Protein AF-A0A973B0M4-F1 (afdb_monomer)

Structure (mmCIF, N/CA/C/O backbone):
data_AF-A0A973B0M4-F1
#
_entry.id   AF-A0A973B0M4-F1
#
loop_
_atom_site.group_PDB
_atom_site.id
_atom_site.type_symbol
_atom_site.label_atom_id
_atom_site.label_alt_id
_atom_site.label_comp_id
_atom_site.label_asym_id
_atom_site.label_entity_id
_atom_site.label_seq_id
_atom_site.pdbx_PDB_ins_code
_atom_site.Cartn_x
_atom_site.Cartn_y
_atom_site.Cartn_z
_atom_site.occupancy
_atom_site.B_iso_or_equiv
_atom_site.auth_seq_id
_atom_site.auth_comp_id
_atom_site.auth_asym_id
_atom_site.auth_atom_id
_atom_site.pdbx_PDB_model_num
ATOM 1 N N . MET A 1 1 ? -8.326 -8.246 -5.625 1.00 94.56 1 MET A N 1
ATOM 2 C CA . MET A 1 1 ? -7.057 -7.551 -5.918 1.00 94.56 1 MET A CA 1
ATOM 3 C C . MET A 1 1 ? -6.128 -7.707 -4.723 1.00 94.56 1 MET A C 1
ATOM 5 O O . MET A 1 1 ? -6.621 -7.967 -3.628 1.00 94.56 1 MET A O 1
ATOM 9 N N . TYR A 1 2 ? -4.825 -7.570 -4.932 1.00 98.00 2 TYR A N 1
ATOM 10 C CA . TYR A 1 2 ? -3.825 -7.426 -3.881 1.00 98.00 2 TYR A CA 1
ATOM 11 C C . TYR A 1 2 ? -3.473 -5.947 -3.720 1.00 98.00 2 TYR A C 1
ATOM 13 O O . TYR A 1 2 ? -3.075 -5.315 -4.699 1.00 98.00 2 TYR A O 1
ATOM 21 N N . LEU A 1 3 ? -3.641 -5.408 -2.512 1.00 98.12 3 LEU A N 1
ATOM 22 C CA . LEU A 1 3 ? -3.240 -4.045 -2.179 1.00 98.12 3 LEU A CA 1
ATOM 23 C C . LEU A 1 3 ? -1.859 -4.071 -1.538 1.00 98.12 3 LEU A C 1
ATOM 25 O O . LEU A 1 3 ? -1.672 -4.711 -0.503 1.00 98.12 3 LEU A O 1
ATOM 29 N N . LEU A 1 4 ? -0.903 -3.414 -2.184 1.00 97.81 4 LEU A N 1
ATOM 30 C CA . LEU A 1 4 ? 0.477 -3.359 -1.724 1.00 97.81 4 LEU A CA 1
ATOM 31 C C . LEU A 1 4 ? 0.658 -2.234 -0.714 1.00 97.81 4 LEU A C 1
ATOM 33 O O . LEU A 1 4 ? 0.244 -1.103 -0.964 1.00 97.81 4 LEU A O 1
ATOM 37 N N . ASP A 1 5 ? 1.312 -2.559 0.386 1.00 96.62 5 ASP A N 1
ATOM 38 C CA . ASP A 1 5 ? 1.767 -1.619 1.397 1.00 96.62 5 ASP A CA 1
ATOM 39 C C . ASP A 1 5 ? 3.064 -0.898 0.957 1.00 96.62 5 ASP A C 1
ATOM 41 O O . ASP A 1 5 ? 3.812 -1.379 0.088 1.00 96.62 5 ASP A O 1
ATOM 45 N N . SER A 1 6 ? 3.328 0.268 1.547 1.00 95.06 6 SER A N 1
ATOM 46 C CA . SER A 1 6 ? 4.558 1.042 1.383 1.00 95.06 6 SER A CA 1
ATOM 47 C C . SER A 1 6 ? 5.781 0.204 1.733 1.00 95.06 6 SER A C 1
ATOM 49 O O . SER A 1 6 ? 6.755 0.173 0.975 1.00 95.06 6 SER A O 1
ATOM 51 N N . ASP A 1 7 ? 5.731 -0.519 2.851 1.00 93.62 7 ASP A N 1
ATOM 52 C CA . ASP A 1 7 ? 6.854 -1.298 3.368 1.00 93.62 7 ASP A CA 1
ATOM 53 C C . ASP A 1 7 ? 7.294 -2.408 2.393 1.00 93.62 7 ASP A C 1
ATOM 55 O O . ASP A 1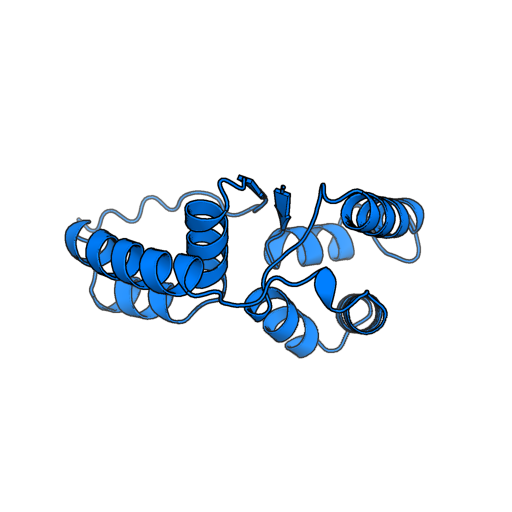 7 ? 8.493 -2.621 2.175 1.00 93.62 7 ASP A O 1
ATOM 59 N N . ALA A 1 8 ? 6.337 -3.054 1.728 1.00 95.31 8 ALA A N 1
ATOM 60 C CA . ALA A 1 8 ? 6.545 -4.111 0.758 1.00 95.31 8 ALA A CA 1
ATOM 61 C C . ALA A 1 8 ? 7.250 -3.569 -0.490 1.00 95.31 8 ALA A C 1
ATOM 63 O O . ALA A 1 8 ? 8.224 -4.164 -0.963 1.00 95.31 8 ALA A O 1
ATOM 64 N N . LEU A 1 9 ? 6.809 -2.411 -0.992 1.00 96.19 9 LEU A N 1
ATOM 65 C CA . LEU A 1 9 ? 7.415 -1.734 -2.142 1.00 96.19 9 LEU A CA 1
ATOM 66 C C . LEU A 1 9 ? 8.815 -1.195 -1.811 1.00 96.19 9 LEU A C 1
ATOM 68 O O . LEU A 1 9 ? 9.770 -1.429 -2.560 1.00 96.19 9 LEU A O 1
ATOM 72 N N . ILE A 1 10 ? 8.968 -0.533 -0.664 1.00 95.38 10 ILE A N 1
ATOM 73 C CA . ILE A 1 10 ? 10.244 0.021 -0.193 1.00 95.38 10 ILE A CA 1
ATOM 74 C C . ILE A 1 10 ? 11.264 -1.100 0.035 1.00 95.38 10 ILE A C 1
ATOM 76 O O . ILE A 1 10 ? 12.415 -1.002 -0.404 1.00 95.38 10 ILE A O 1
ATOM 80 N N . THR A 1 11 ? 10.858 -2.192 0.683 1.00 94.94 11 THR A N 1
ATOM 81 C CA . THR A 1 11 ? 11.740 -3.335 0.949 1.00 94.94 11 THR A CA 1
ATOM 82 C C . THR A 1 11 ? 12.117 -4.056 -0.337 1.00 94.94 11 THR A C 1
ATOM 84 O O . THR A 1 11 ? 13.289 -4.411 -0.504 1.00 94.94 11 THR A O 1
ATOM 87 N N . ALA A 1 12 ? 11.170 -4.239 -1.266 1.00 95.06 12 ALA A N 1
ATOM 88 C CA . ALA A 1 12 ? 11.450 -4.811 -2.579 1.00 95.06 12 ALA A CA 1
ATOM 89 C C . ALA A 1 12 ? 12.541 -4.010 -3.301 1.00 95.06 12 ALA A C 1
ATOM 91 O O . ALA A 1 12 ? 13.556 -4.591 -3.698 1.00 95.06 12 ALA A O 1
ATOM 92 N N . LYS A 1 13 ? 12.383 -2.683 -3.366 1.00 95.75 13 LYS A N 1
ATOM 93 C CA . LYS A 1 13 ? 13.363 -1.756 -3.945 1.00 95.75 13 LYS A CA 1
ATOM 94 C C . LYS A 1 13 ? 14.726 -1.857 -3.266 1.00 95.75 13 LYS A C 1
ATOM 96 O O . LYS A 1 13 ? 15.731 -2.048 -3.940 1.00 95.75 13 LYS A O 1
ATOM 101 N N . ASN A 1 14 ? 14.779 -1.762 -1.939 1.00 94.00 14 ASN A N 1
ATOM 102 C CA . ASN A 1 14 ? 16.047 -1.707 -1.204 1.00 94.00 14 ASN A CA 1
ATOM 103 C C . ASN A 1 14 ? 16.786 -3.057 -1.141 1.00 94.00 14 ASN A C 1
ATOM 105 O O . ASN A 1 14 ? 18.005 -3.080 -0.951 1.00 94.00 14 ASN A O 1
ATOM 109 N N . SER A 1 15 ? 16.080 -4.178 -1.315 1.00 91.44 15 SER A N 1
ATOM 110 C CA . SER A 1 15 ? 16.632 -5.518 -1.083 1.00 91.44 15 SER A CA 1
ATOM 111 C C . SER A 1 15 ? 16.825 -6.309 -2.378 1.00 91.44 15 SER A C 1
ATOM 113 O O . SER A 1 15 ? 17.879 -6.228 -3.012 1.00 91.44 15 SER A O 1
ATOM 115 N N . TYR A 1 16 ? 15.830 -7.117 -2.750 1.00 86.62 16 TYR A N 1
ATOM 116 C CA . TYR A 1 16 ? 15.961 -8.177 -3.753 1.00 86.62 16 TYR A CA 1
ATOM 117 C C . TYR A 1 16 ? 15.572 -7.725 -5.162 1.00 86.62 16 TYR A C 1
ATOM 119 O O . TYR A 1 16 ? 15.989 -8.347 -6.136 1.00 86.62 16 TYR A O 1
ATOM 127 N N . TYR A 1 17 ? 14.804 -6.641 -5.273 1.00 94.69 17 TYR A N 1
ATOM 128 C CA . TYR A 1 17 ? 14.199 -6.172 -6.515 1.00 94.69 17 TYR A CA 1
ATOM 129 C C . TYR A 1 17 ? 14.601 -4.726 -6.822 1.00 94.69 17 TYR A C 1
ATOM 131 O O . TYR A 1 17 ? 13.772 -3.909 -7.207 1.00 94.69 17 TYR A O 1
ATOM 139 N N . ARG A 1 18 ? 15.889 -4.394 -6.666 1.00 94.88 18 ARG A N 1
ATOM 140 C CA . ARG A 1 18 ? 16.436 -3.088 -7.081 1.00 94.88 18 ARG A CA 1
ATOM 141 C C . ARG A 1 18 ? 16.106 -2.794 -8.545 1.00 94.88 18 ARG A C 1
ATOM 143 O O . ARG A 1 18 ? 16.259 -3.686 -9.383 1.00 94.88 18 ARG A O 1
ATOM 150 N N . PHE A 1 19 ? 15.731 -1.554 -8.866 1.00 94.12 19 PHE A N 1
ATOM 151 C CA . PHE A 1 19 ? 15.347 -1.149 -10.227 1.00 94.12 19 PHE A CA 1
ATOM 152 C C . PHE A 1 19 ? 16.430 -1.456 -11.270 1.00 94.12 19 PHE A C 1
ATOM 154 O O . PHE A 1 19 ? 16.128 -2.013 -12.323 1.00 94.12 19 PHE A O 1
ATOM 161 N N . GLU A 1 20 ? 17.697 -1.178 -10.953 1.00 93.12 20 GLU A N 1
ATOM 162 C CA . GLU A 1 20 ? 18.832 -1.411 -11.860 1.00 93.12 20 GLU A CA 1
ATOM 163 C C . GLU A 1 20 ? 19.130 -2.898 -12.103 1.00 93.12 20 GLU A C 1
ATOM 165 O O . GLU A 1 20 ? 19.661 -3.272 -13.147 1.00 93.12 20 GLU A O 1
ATOM 170 N N . THR A 1 21 ? 18.823 -3.762 -11.129 1.00 92.19 21 THR A N 1
ATOM 171 C CA . THR A 1 21 ? 19.189 -5.188 -11.176 1.00 92.19 21 THR A CA 1
ATOM 172 C C . THR A 1 21 ? 18.030 -6.066 -11.643 1.00 92.19 21 THR A C 1
ATOM 174 O O . THR A 1 21 ? 18.251 -7.056 -12.339 1.00 92.19 21 THR A O 1
ATOM 177 N N . VAL A 1 22 ? 16.793 -5.725 -11.269 1.00 95.31 22 VAL A N 1
ATOM 178 C CA . VAL A 1 22 ? 15.597 -6.540 -11.531 1.00 95.31 22 VAL A CA 1
ATOM 179 C C . VAL A 1 22 ? 14.442 -5.684 -12.081 1.00 95.31 22 VAL A C 1
ATOM 181 O O . VAL A 1 22 ? 13.342 -5.685 -11.525 1.00 95.31 22 VAL A O 1
ATOM 184 N N . PRO A 1 23 ? 14.626 -4.974 -13.212 1.00 95.19 23 PRO A N 1
ATOM 185 C CA . PRO A 1 23 ? 13.577 -4.123 -13.785 1.00 95.19 23 PRO A CA 1
ATOM 186 C C . PRO A 1 23 ? 12.319 -4.912 -14.187 1.00 95.19 23 PRO A C 1
ATOM 188 O O . PRO A 1 23 ? 11.210 -4.383 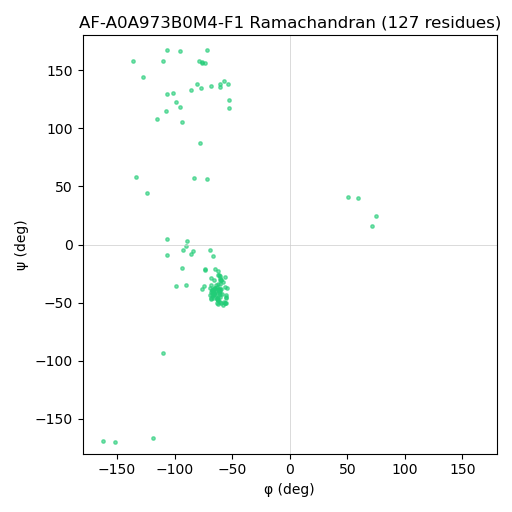-14.165 1.00 95.19 23 PRO A O 1
ATOM 191 N N . GLY A 1 24 ? 12.470 -6.205 -14.502 1.00 96.75 24 GLY A N 1
ATOM 192 C CA . GLY A 1 24 ? 11.354 -7.085 -14.853 1.00 96.75 24 GLY A CA 1
ATOM 193 C C . GLY A 1 24 ? 10.323 -7.270 -13.734 1.00 96.75 24 GLY A C 1
ATOM 194 O O . GLY A 1 24 ? 9.159 -7.505 -14.038 1.00 96.75 24 GLY A O 1
ATOM 195 N N . PHE A 1 25 ? 10.714 -7.125 -12.462 1.00 96.62 25 PHE A N 1
ATOM 196 C CA . PHE A 1 25 ? 9.778 -7.181 -11.333 1.00 96.62 25 PHE A CA 1
ATOM 197 C C . PHE A 1 25 ? 8.804 -5.995 -11.351 1.00 96.62 25 PHE A C 1
ATOM 199 O O . PHE A 1 25 ? 7.594 -6.176 -11.244 1.00 96.62 25 PHE A O 1
ATOM 206 N N . TRP A 1 26 ? 9.323 -4.787 -11.563 1.00 97.00 26 TRP A N 1
ATOM 207 C CA . TRP A 1 26 ? 8.528 -3.557 -11.598 1.00 97.00 2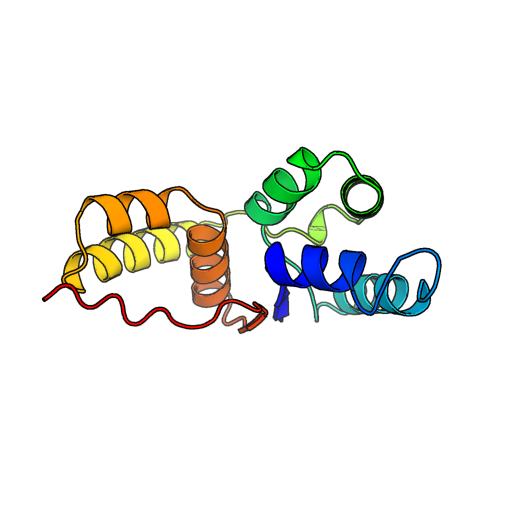6 TRP A CA 1
ATOM 208 C C . TRP A 1 26 ? 7.616 -3.487 -12.822 1.00 97.00 26 TRP A C 1
ATOM 210 O O . TRP A 1 26 ? 6.465 -3.064 -12.727 1.00 97.00 26 TRP A O 1
ATOM 220 N N . GLU A 1 27 ? 8.097 -3.973 -13.966 1.00 96.69 27 GLU A N 1
ATOM 221 C CA . GLU A 1 27 ? 7.270 -4.138 -15.163 1.00 96.69 27 GLU A CA 1
ATOM 222 C C . GLU A 1 27 ? 6.179 -5.203 -14.960 1.00 96.69 27 GLU A C 1
ATOM 224 O O . GLU A 1 27 ? 5.047 -5.038 -15.414 1.00 96.69 27 GLU A O 1
ATOM 229 N N . TRP A 1 28 ? 6.483 -6.285 -14.238 1.00 96.75 28 TRP A N 1
ATOM 230 C CA . TRP A 1 28 ? 5.485 -7.289 -13.875 1.00 96.75 28 TRP A CA 1
ATOM 231 C C . TRP A 1 28 ? 4.400 -6.717 -12.951 1.00 96.75 28 TRP A C 1
ATOM 233 O O . TRP A 1 28 ? 3.223 -6.991 -13.184 1.00 96.75 28 TRP A O 1
ATOM 243 N N . LEU A 1 29 ? 4.755 -5.871 -11.975 1.00 97.06 29 LEU A N 1
ATOM 244 C CA . LEU A 1 29 ? 3.778 -5.163 -11.137 1.00 97.06 29 LEU A CA 1
ATOM 245 C C . LEU A 1 29 ? 2.858 -4.258 -11.964 1.00 97.06 29 LEU A C 1
ATOM 247 O O . LEU A 1 29 ? 1.641 -4.307 -11.784 1.00 97.06 29 LEU A O 1
ATOM 251 N N . ARG A 1 30 ? 3.417 -3.490 -12.908 1.00 96.31 30 ARG A N 1
ATOM 252 C CA . ARG A 1 30 ? 2.640 -2.637 -13.822 1.00 96.31 30 ARG A CA 1
ATOM 253 C C . ARG A 1 30 ? 1.613 -3.452 -14.614 1.00 96.31 30 ARG A C 1
ATOM 255 O O . ARG A 1 30 ? 0.429 -3.137 -14.588 1.00 96.31 30 ARG A O 1
ATOM 262 N N . ARG A 1 31 ? 2.034 -4.558 -15.231 1.00 97.19 31 ARG A N 1
ATOM 263 C CA . ARG A 1 31 ? 1.126 -5.461 -15.970 1.00 97.19 31 ARG A CA 1
ATOM 264 C C . ARG A 1 31 ? 0.092 -6.133 -15.070 1.00 97.19 31 ARG A C 1
ATOM 266 O O . ARG A 1 31 ? -1.043 -6.371 -15.486 1.00 97.19 31 ARG A O 1
ATOM 273 N N . GLY A 1 32 ? 0.480 -6.456 -13.837 1.00 97.31 32 GLY A N 1
ATOM 274 C CA . GLY A 1 32 ? -0.429 -6.967 -12.815 1.00 97.31 32 GLY A CA 1
ATOM 275 C C . GLY A 1 32 ? -1.544 -5.970 -12.504 1.00 97.31 32 GLY A C 1
ATOM 276 O O . GLY A 1 32 ? -2.703 -6.369 -12.388 1.00 97.31 32 GLY A O 1
ATOM 277 N N . HIS A 1 33 ? -1.215 -4.680 -12.442 1.00 97.12 33 HIS A N 1
ATOM 278 C CA . HIS A 1 33 ? -2.200 -3.618 -12.288 1.00 97.12 33 HIS A CA 1
ATOM 279 C C . HIS A 1 33 ? -3.097 -3.450 -13.520 1.00 97.12 33 HIS A C 1
ATOM 281 O O . HIS A 1 33 ? -4.316 -3.457 -13.375 1.00 97.12 33 HIS A O 1
ATOM 287 N N . GLU A 1 34 ? -2.529 -3.423 -14.729 1.00 96.06 34 GLU A N 1
ATOM 288 C CA . GLU A 1 34 ? -3.304 -3.378 -15.985 1.00 96.06 34 GLU A CA 1
ATOM 289 C C . GLU A 1 34 ? -4.308 -4.542 -16.097 1.00 96.06 34 GLU A C 1
ATOM 291 O O . GLU A 1 34 ? -5.361 -4.419 -16.720 1.00 96.06 34 GLU A O 1
ATOM 296 N N . SER A 1 35 ? -4.003 -5.673 -15.456 1.00 96.69 35 SER A N 1
ATOM 297 C CA . SER A 1 35 ? -4.870 -6.855 -15.386 1.00 96.69 35 SER A CA 1
ATOM 298 C C . SER A 1 35 ? -5.851 -6.846 -14.198 1.00 96.69 35 SER A C 1
ATOM 300 O O . SER A 1 35 ? -6.550 -7.835 -13.979 1.00 96.69 35 SER A O 1
ATOM 302 N N . GLY A 1 36 ? -5.890 -5.778 -13.395 1.00 95.62 36 GLY A N 1
ATOM 303 C CA . GLY A 1 36 ? -6.755 -5.635 -12.216 1.00 95.62 36 GLY A CA 1
ATOM 304 C C . GLY A 1 36 ? -6.359 -6.501 -11.012 1.00 95.62 36 GLY A C 1
ATOM 305 O O . GLY A 1 36 ? -7.166 -6.722 -10.105 1.00 95.62 36 GLY A O 1
ATOM 306 N N . VAL A 1 37 ? -5.136 -7.039 -10.996 1.00 97.31 37 VAL A N 1
ATOM 307 C CA . VAL A 1 37 ? -4.668 -7.969 -9.955 1.00 97.31 37 VAL A CA 1
ATOM 308 C C . VAL A 1 37 ? -4.018 -7.232 -8.792 1.00 97.31 37 VAL A C 1
ATOM 310 O O . VAL A 1 37 ? -4.184 -7.660 -7.649 1.00 97.31 37 VAL A O 1
ATOM 313 N N . VAL A 1 38 ? -3.316 -6.133 -9.068 1.00 97.44 38 VAL A N 1
ATOM 314 C CA . VAL A 1 38 ? -2.511 -5.389 -8.092 1.00 97.44 38 VAL A CA 1
ATOM 315 C C . VAL A 1 38 ? -2.896 -3.911 -8.094 1.00 97.44 38 VAL A C 1
ATOM 317 O O . VAL A 1 38 ? -3.194 -3.342 -9.143 1.00 97.44 38 VAL A O 1
ATOM 320 N N . GLY A 1 39 ? -2.862 -3.297 -6.919 1.00 97.56 39 GLY A N 1
ATOM 321 C CA . GLY A 1 39 ? -2.979 -1.857 -6.734 1.00 97.56 39 GLY A CA 1
ATOM 322 C C . GLY A 1 39 ? -2.477 -1.461 -5.352 1.00 97.56 39 GLY A C 1
ATOM 323 O O . GLY A 1 39 ? -1.873 -2.264 -4.639 1.00 97.56 39 GLY A O 1
ATOM 324 N N . SER A 1 40 ? -2.732 -0.224 -4.961 1.00 98.00 40 SER A N 1
ATOM 325 C CA . SER A 1 40 ? -2.504 0.282 -3.608 1.00 98.00 40 SER A CA 1
ATOM 326 C C . SER A 1 40 ? -3.490 1.421 -3.315 1.00 98.00 40 SER A C 1
ATOM 328 O O . SER A 1 40 ? -4.436 1.618 -4.073 1.00 98.00 40 SER A O 1
ATOM 330 N N . VAL A 1 41 ? -3.317 2.158 -2.221 1.00 97.06 41 VAL A N 1
ATOM 331 C CA . VAL A 1 41 ? -4.153 3.310 -1.842 1.00 97.06 41 VAL A CA 1
ATOM 332 C C . VAL A 1 41 ? -3.368 4.611 -1.972 1.00 97.06 41 VAL A C 1
ATOM 334 O O . VAL A 1 41 ? -2.135 4.616 -1.938 1.00 97.06 41 VAL A O 1
ATOM 337 N N . ARG A 1 42 ? -4.063 5.742 -2.111 1.00 95.88 42 ARG A N 1
ATOM 338 C CA . ARG A 1 42 ? -3.409 7.055 -2.287 1.00 95.88 42 ARG A CA 1
ATOM 339 C C . ARG A 1 42 ? -2.462 7.419 -1.145 1.00 95.88 42 ARG A C 1
ATOM 341 O O . ARG A 1 42 ? -1.441 8.050 -1.376 1.00 95.88 42 ARG A O 1
ATOM 348 N N . GLN A 1 43 ? -2.765 6.976 0.066 1.00 95.44 43 GLN A N 1
ATOM 349 C CA . GLN A 1 43 ? -1.979 7.241 1.264 1.00 95.44 43 GLN A CA 1
ATOM 350 C C . GLN A 1 43 ? -0.600 6.565 1.188 1.00 95.44 43 GLN A C 1
ATOM 352 O O . GLN A 1 43 ? 0.395 7.190 1.542 1.00 95.44 43 GLN A O 1
ATOM 357 N N . VAL A 1 44 ? -0.524 5.351 0.627 1.00 96.19 44 VAL A N 1
ATOM 358 C CA . VAL A 1 44 ? 0.747 4.660 0.330 1.00 96.19 44 VAL A CA 1
ATOM 359 C C . VAL A 1 44 ? 1.535 5.416 -0.742 1.00 96.19 44 VAL A C 1
ATOM 361 O O . VAL A 1 44 ? 2.742 5.610 -0.616 1.00 96.19 44 VAL A O 1
ATOM 364 N N . ARG A 1 45 ? 0.863 5.912 -1.792 1.00 96.31 45 ARG A N 1
ATOM 365 C CA . ARG A 1 45 ? 1.511 6.776 -2.793 1.00 96.31 45 ARG A CA 1
ATOM 366 C C . ARG A 1 45 ? 2.139 8.004 -2.146 1.00 96.31 45 ARG A C 1
ATOM 368 O O . ARG A 1 45 ? 3.298 8.295 -2.423 1.00 96.31 45 ARG A O 1
ATOM 375 N N . ASP A 1 46 ? 1.384 8.721 -1.326 1.00 94.25 46 ASP A N 1
ATOM 376 C CA . ASP A 1 46 ? 1.837 9.976 -0.728 1.00 94.25 46 ASP A CA 1
ATOM 377 C C . ASP A 1 46 ? 3.017 9.752 0.232 1.00 94.25 46 ASP A C 1
ATOM 379 O O . ASP A 1 46 ? 3.971 10.533 0.225 1.00 94.25 46 ASP A O 1
ATOM 383 N N . GLU A 1 47 ? 3.005 8.650 0.987 1.00 93.62 47 GLU A N 1
ATOM 384 C CA . GLU A 1 47 ? 4.133 8.234 1.824 1.00 93.62 47 GLU A CA 1
ATOM 385 C C . GLU A 1 47 ? 5.399 7.991 0.992 1.00 93.62 47 GLU A C 1
ATOM 387 O O . GLU A 1 47 ? 6.459 8.554 1.280 1.00 93.62 47 GLU A O 1
ATOM 392 N N . ILE A 1 48 ? 5.288 7.209 -0.084 1.00 95.75 48 ILE A N 1
ATOM 393 C CA . ILE A 1 48 ? 6.436 6.873 -0.931 1.00 95.75 48 ILE A CA 1
ATOM 394 C C . ILE A 1 48 ? 6.963 8.107 -1.674 1.00 95.75 48 ILE A C 1
ATOM 396 O O . ILE A 1 48 ? 8.178 8.290 -1.787 1.00 95.75 48 ILE A O 1
ATOM 400 N N . LEU A 1 49 ? 6.077 8.988 -2.146 1.00 95.25 49 LEU 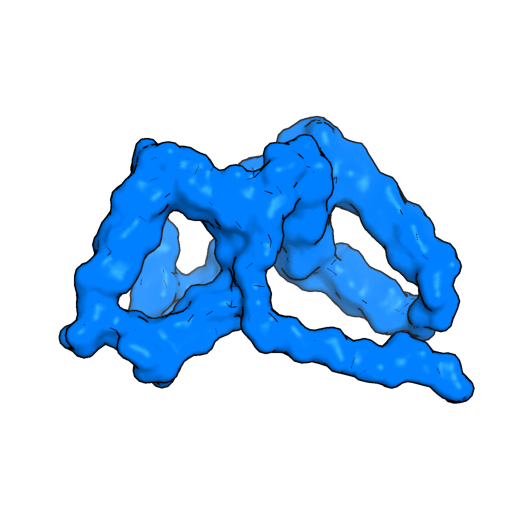A N 1
ATOM 401 C CA . LEU A 1 49 ? 6.471 10.252 -2.774 1.00 95.25 49 LEU A CA 1
ATOM 402 C C . LEU A 1 49 ? 7.284 11.141 -1.821 1.00 95.25 49 LEU A C 1
ATOM 404 O O . LEU A 1 49 ? 8.185 11.851 -2.274 1.00 95.25 49 LEU A O 1
ATOM 408 N N . GLY A 1 50 ? 7.031 11.059 -0.512 1.00 92.56 50 GLY A N 1
ATOM 409 C CA . GLY A 1 50 ? 7.820 11.739 0.517 1.00 92.56 50 GLY A CA 1
ATOM 410 C C . GLY A 1 50 ? 9.287 11.292 0.590 1.00 92.56 50 GLY A C 1
ATOM 411 O O . GLY A 1 50 ? 10.134 12.067 1.034 1.00 92.56 50 GLY A O 1
ATOM 412 N N . GLY A 1 51 ? 9.611 10.083 0.115 1.00 90.00 51 GLY A N 1
ATOM 413 C CA . GLY A 1 51 ? 10.979 9.553 0.075 1.00 90.00 51 GLY A CA 1
ATOM 414 C C . GLY A 1 51 ? 11.876 10.171 -1.006 1.00 90.00 51 GLY A C 1
ATOM 415 O O . GLY A 1 51 ? 13.098 10.131 -0.868 1.00 90.00 51 GLY A O 1
ATOM 416 N N . ALA A 1 52 ? 11.285 10.770 -2.050 1.00 88.19 52 ALA A N 1
ATOM 417 C CA . ALA A 1 52 ? 11.977 11.476 -3.138 1.00 88.19 52 ALA A CA 1
ATOM 418 C C . ALA A 1 52 ? 13.130 10.686 -3.805 1.00 88.19 52 ALA A C 1
ATOM 420 O O . ALA A 1 52 ? 14.184 11.242 -4.121 1.00 88.19 52 ALA A O 1
ATOM 421 N N . ASP A 1 53 ? 12.928 9.386 -4.027 1.00 92.88 53 ASP A N 1
ATOM 422 C CA . ASP A 1 53 ? 13.917 8.477 -4.610 1.00 92.88 53 ASP A CA 1
ATOM 423 C C . ASP A 1 53 ? 13.446 7.840 -5.940 1.00 92.88 53 ASP A C 1
ATOM 425 O O . ASP A 1 53 ? 12.486 8.277 -6.582 1.00 92.88 53 ASP A O 1
ATOM 429 N N . GLU A 1 54 ? 14.152 6.803 -6.397 1.00 94.38 54 GLU A N 1
ATOM 430 C CA . GLU A 1 54 ? 13.816 6.064 -7.622 1.00 94.38 54 GLU A CA 1
ATOM 431 C C . GLU A 1 54 ? 12.427 5.401 -7.581 1.00 94.38 54 GLU A C 1
ATOM 433 O O . GLU A 1 54 ? 11.774 5.289 -8.619 1.00 94.38 54 GLU A O 1
ATOM 438 N N . LEU A 1 55 ? 11.929 5.020 -6.399 1.00 96.56 55 LEU A N 1
ATOM 439 C CA . LEU A 1 55 ? 10.586 4.465 -6.254 1.00 96.56 55 LEU A CA 1
ATOM 440 C C . LEU A 1 55 ? 9.531 5.568 -6.334 1.00 96.56 55 LEU A C 1
ATOM 442 O O . LEU A 1 55 ? 8.513 5.370 -6.992 1.00 96.56 55 LEU A O 1
ATOM 446 N N . ALA A 1 56 ? 9.797 6.745 -5.760 1.00 96.31 56 ALA A N 1
ATOM 447 C CA . ALA A 1 56 ? 8.945 7.920 -5.960 1.00 96.31 56 ALA A CA 1
ATOM 448 C C . ALA A 1 56 ? 8.854 8.314 -7.448 1.00 96.31 56 ALA A C 1
ATOM 450 O O . ALA A 1 56 ? 7.778 8.663 -7.943 1.00 96.31 56 ALA A O 1
ATOM 451 N N . THR A 1 57 ? 9.967 8.198 -8.180 1.00 95.94 57 THR A N 1
ATOM 452 C CA . THR A 1 57 ? 9.995 8.415 -9.636 1.00 95.94 57 THR A CA 1
ATOM 453 C C . THR A 1 57 ? 9.120 7.387 -10.353 1.00 95.94 57 THR A C 1
ATOM 455 O O . THR A 1 57 ? 8.227 7.766 -11.105 1.00 95.94 57 THR A O 1
ATOM 458 N N . TRP A 1 58 ? 9.296 6.095 -10.056 1.00 96.25 58 TRP A N 1
ATOM 459 C CA . TRP A 1 58 ? 8.484 5.032 -10.653 1.00 96.25 58 TRP A CA 1
ATOM 460 C C . TRP A 1 58 ? 6.986 5.196 -10.372 1.00 96.25 58 TRP A C 1
ATOM 462 O O . TRP A 1 58 ? 6.186 5.042 -11.289 1.00 96.25 58 TRP A O 1
ATOM 472 N N . ILE A 1 59 ? 6.604 5.561 -9.143 1.00 95.69 59 ILE A N 1
ATOM 473 C CA . ILE A 1 59 ? 5.204 5.822 -8.772 1.00 95.69 59 ILE A CA 1
ATOM 474 C C . ILE A 1 59 ? 4.612 7.002 -9.537 1.00 95.69 59 ILE A C 1
ATOM 476 O O . ILE A 1 59 ? 3.435 6.968 -9.888 1.00 95.69 59 ILE A O 1
ATOM 480 N N . THR A 1 60 ? 5.403 8.041 -9.803 1.00 94.50 60 THR A N 1
ATOM 481 C CA . THR A 1 60 ? 4.944 9.202 -10.580 1.00 94.50 60 THR A CA 1
ATOM 482 C C . THR A 1 60 ? 4.640 8.828 -12.033 1.00 94.50 60 THR A C 1
ATOM 484 O O . THR A 1 60 ? 3.733 9.405 -12.630 1.00 94.50 60 THR A O 1
ATOM 487 N N . ASP A 1 61 ? 5.353 7.837 -12.571 1.00 94.31 61 ASP A N 1
ATOM 488 C CA . ASP A 1 61 ? 5.171 7.325 -13.933 1.00 94.31 61 ASP A CA 1
ATOM 489 C C . ASP A 1 61 ? 4.072 6.250 -14.047 1.00 94.31 61 ASP A C 1
ATOM 491 O O . ASP A 1 61 ? 3.745 5.815 -15.156 1.00 94.31 61 ASP A O 1
ATOM 495 N N . LEU A 1 62 ? 3.518 5.771 -12.927 1.00 94.62 62 LEU A N 1
ATOM 496 C CA . LEU A 1 62 ? 2.403 4.825 -12.941 1.00 94.62 62 LEU A CA 1
ATOM 497 C C . LEU A 1 62 ? 1.091 5.499 -13.343 1.00 9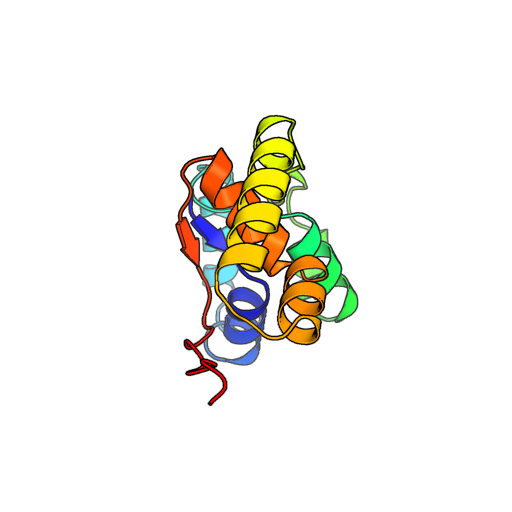4.62 62 LEU A C 1
ATOM 499 O O . LEU A 1 62 ? 0.876 6.694 -13.137 1.00 94.62 62 LEU A O 1
ATOM 503 N N . ASP A 1 63 ? 0.170 4.688 -13.863 1.00 93.81 63 ASP A N 1
ATOM 504 C CA . ASP A 1 63 ? -1.213 5.115 -14.028 1.00 93.81 63 ASP A CA 1
ATOM 505 C C . ASP A 1 63 ? -1.812 5.473 -12.657 1.00 93.81 63 ASP A C 1
ATOM 507 O O . ASP A 1 63 ? -1.631 4.746 -11.677 1.00 93.81 63 ASP A O 1
ATOM 511 N N . GLN A 1 64 ? -2.534 6.594 -12.580 1.00 92.19 64 GLN A N 1
ATOM 512 C CA . GLN A 1 64 ? -3.147 7.046 -11.328 1.00 92.19 64 GLN A CA 1
ATOM 513 C C . GLN A 1 64 ? -4.153 6.028 -10.778 1.00 92.19 64 GLN A C 1
ATOM 515 O O . GLN A 1 64 ? -4.312 5.945 -9.563 1.00 92.19 64 GLN A O 1
ATOM 520 N N . SER A 1 65 ? -4.766 5.212 -11.642 1.00 95.06 65 SER A N 1
ATOM 521 C CA . SER A 1 65 ? -5.671 4.131 -11.239 1.00 95.06 65 SER A CA 1
ATOM 522 C C . SER A 1 65 ? -4.987 2.991 -10.477 1.00 95.06 65 SER A C 1
ATOM 524 O O . SER A 1 65 ? -5.685 2.175 -9.872 1.00 95.06 65 SER A O 1
ATOM 526 N N . PHE A 1 66 ? -3.647 2.964 -10.412 1.00 97.12 66 PHE A N 1
ATOM 527 C CA . PHE A 1 66 ? -2.909 2.072 -9.512 1.00 97.12 66 PHE A CA 1
ATOM 528 C C . PHE A 1 66 ? -3.277 2.320 -8.047 1.00 97.12 66 PHE A C 1
ATOM 530 O O . PHE A 1 66 ? -3.265 1.386 -7.242 1.00 97.12 66 PHE A O 1
ATOM 537 N N . PHE A 1 67 ? -3.627 3.562 -7.708 1.00 97.00 67 PHE A N 1
ATOM 538 C CA . PHE A 1 67 ? -3.965 3.977 -6.356 1.00 97.00 67 PHE A CA 1
ATOM 539 C C . PHE A 1 67 ? -5.466 4.223 -6.238 1.00 97.00 67 PHE A C 1
ATOM 541 O O . PHE A 1 67 ? -6.013 5.125 -6.866 1.00 97.00 67 PHE A O 1
ATOM 548 N N . LEU A 1 68 ? -6.129 3.407 -5.424 1.00 94.94 68 LEU A N 1
ATOM 549 C CA . LEU A 1 68 ? -7.570 3.463 -5.226 1.00 94.94 68 LEU A CA 1
ATOM 550 C C . LEU A 1 68 ? -7.978 4.749 -4.497 1.00 94.94 68 LEU A C 1
ATOM 552 O O . LEU A 1 68 ? -7.349 5.144 -3.512 1.00 94.94 68 LEU A O 1
ATOM 556 N N . ASP A 1 69 ? -9.054 5.370 -4.979 1.00 91.50 69 ASP A N 1
ATOM 557 C CA . ASP A 1 69 ? -9.720 6.488 -4.316 1.00 91.50 69 ASP A CA 1
ATOM 558 C C . ASP A 1 69 ? -10.569 6.022 -3.124 1.00 91.50 69 ASP A C 1
ATOM 560 O O . ASP A 1 69 ? -11.059 4.892 -3.074 1.00 91.50 69 ASP A O 1
ATOM 564 N N . ASP A 1 70 ? -10.809 6.943 -2.190 1.00 90.56 70 ASP A N 1
ATOM 565 C CA . ASP A 1 70 ? -11.683 6.713 -1.041 1.00 90.56 70 ASP A CA 1
ATOM 566 C C . ASP A 1 70 ? -13.157 6.818 -1.481 1.00 90.56 70 ASP A C 1
ATOM 568 O O . ASP A 1 70 ? -13.761 7.892 -1.446 1.00 90.56 70 ASP A O 1
ATOM 572 N N . THR A 1 71 ? -13.733 5.708 -1.946 1.00 94.12 71 THR A N 1
ATOM 573 C CA . THR A 1 71 ? -15.159 5.626 -2.306 1.00 94.12 71 THR A CA 1
ATOM 574 C C . THR A 1 71 ? -16.053 5.651 -1.060 1.00 94.12 71 THR A C 1
ATOM 576 O O . THR A 1 71 ? -15.581 5.449 0.059 1.00 94.12 71 THR A O 1
ATOM 579 N N . ASP A 1 72 ? -17.366 5.839 -1.233 1.00 96.50 72 ASP A N 1
ATOM 580 C CA . ASP A 1 72 ? -18.321 5.822 -0.112 1.00 96.50 72 ASP A CA 1
ATOM 581 C C . ASP A 1 72 ? -18.236 4.523 0.721 1.00 96.50 72 ASP A C 1
ATOM 583 O O . ASP A 1 72 ? -18.290 4.569 1.951 1.00 96.50 72 ASP A O 1
ATOM 587 N N . ASP A 1 73 ? -18.011 3.374 0.073 1.00 96.62 73 ASP A N 1
ATOM 588 C CA . ASP A 1 73 ? -17.840 2.078 0.748 1.00 96.62 73 ASP A CA 1
ATOM 589 C C . ASP A 1 73 ? -16.533 2.005 1.561 1.00 96.62 73 ASP A C 1
ATOM 591 O O . ASP A 1 73 ? -16.487 1.401 2.642 1.00 96.62 73 ASP A O 1
ATOM 595 N N . VAL A 1 74 ? -15.463 2.641 1.066 1.00 96.75 74 VAL A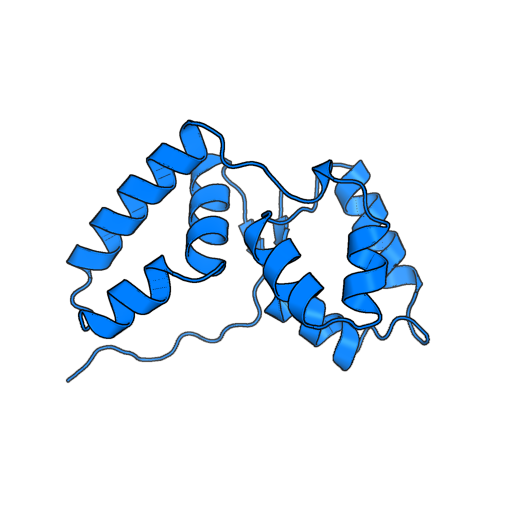 N 1
ATOM 596 C CA . VAL A 1 74 ? -14.195 2.785 1.800 1.00 96.75 74 VAL A CA 1
ATOM 597 C C . VAL A 1 74 ? -14.401 3.692 3.007 1.00 96.75 74 VAL A C 1
ATOM 599 O O . VAL A 1 74 ? -13.965 3.346 4.102 1.00 96.75 74 VAL A O 1
ATOM 602 N N . VAL A 1 75 ? -15.119 4.807 2.851 1.00 96.94 75 VAL A N 1
ATOM 603 C CA . VAL A 1 75 ? -15.441 5.730 3.951 1.00 96.94 75 VAL A CA 1
ATOM 604 C C . VAL A 1 75 ? -16.268 5.047 5.039 1.00 96.94 75 VAL A C 1
ATOM 606 O O . VAL A 1 75 ? -15.994 5.240 6.227 1.00 96.94 75 VAL A O 1
ATOM 609 N N . GLU A 1 76 ? -17.235 4.207 4.678 1.00 97.88 76 GLU A N 1
ATOM 610 C CA . GLU A 1 76 ? -17.971 3.417 5.668 1.00 97.88 76 GLU A CA 1
ATOM 611 C C . GLU A 1 76 ? -17.060 2.390 6.359 1.00 97.88 76 GLU A C 1
ATOM 613 O O . GLU A 1 76 ? -17.064 2.276 7.587 1.00 97.88 76 GLU A O 1
ATOM 618 N N . SER A 1 77 ? -16.198 1.705 5.603 1.00 98.12 77 SER A N 1
ATOM 619 C CA . SER A 1 77 ? -15.228 0.758 6.173 1.00 98.12 77 SER A CA 1
ATOM 620 C C . SER A 1 77 ? -14.232 1.434 7.120 1.00 98.12 77 SER A C 1
ATOM 622 O O . SER A 1 77 ? -13.942 0.885 8.184 1.00 98.12 77 SER A O 1
ATOM 624 N N . LEU A 1 78 ? -13.774 2.649 6.800 1.00 97.81 78 LEU A N 1
ATOM 625 C CA . LEU A 1 78 ? -12.955 3.488 7.679 1.00 97.81 78 LEU A CA 1
ATOM 626 C C . LEU A 1 78 ? -13.667 3.695 9.026 1.00 97.81 78 LEU A C 1
ATOM 628 O O . LEU A 1 78 ? -13.107 3.403 10.083 1.00 97.81 78 LEU A O 1
ATOM 632 N N . ARG A 1 79 ? -14.944 4.101 9.013 1.00 97.69 79 ARG A N 1
ATOM 633 C CA . ARG A 1 79 ? -15.733 4.301 10.246 1.00 97.69 79 ARG A CA 1
ATOM 634 C C . ARG A 1 79 ? -15.887 3.023 11.068 1.00 97.69 79 ARG A C 1
ATOM 636 O O . ARG A 1 79 ? -15.782 3.074 12.299 1.00 97.69 79 ARG A O 1
ATOM 643 N N . LEU A 1 80 ? -16.141 1.894 10.408 1.00 97.94 80 LEU A N 1
ATOM 644 C CA . LEU A 1 80 ? -16.277 0.594 11.066 1.00 97.94 80 LEU A CA 1
ATOM 645 C C . LEU A 1 80 ? -14.970 0.175 11.742 1.00 97.94 80 LEU A C 1
ATOM 647 O O . LEU A 1 80 ? -14.982 -0.182 12.920 1.00 97.94 80 LEU A O 1
ATOM 651 N N . ILE A 1 81 ? -13.842 0.288 11.040 1.00 97.44 81 ILE A N 1
ATOM 652 C CA . ILE A 1 81 ? -12.516 -0.052 11.571 1.00 97.44 81 ILE A CA 1
ATOM 653 C C . ILE A 1 81 ? -12.123 0.893 12.709 1.00 97.44 81 ILE A C 1
ATOM 655 O O . ILE A 1 81 ? -11.657 0.426 13.748 1.00 97.44 81 ILE A O 1
ATOM 659 N N . ALA A 1 82 ? -12.375 2.198 12.570 1.00 97.25 82 ALA A N 1
ATOM 660 C CA . ALA A 1 82 ? -12.117 3.173 13.628 1.00 97.25 82 ALA A CA 1
ATOM 661 C C . ALA A 1 82 ? -12.926 2.883 14.897 1.00 97.25 82 ALA A C 1
ATOM 663 O O . ALA A 1 82 ? -12.420 3.020 16.008 1.00 97.25 82 ALA A O 1
ATOM 664 N N . THR A 1 83 ? -14.173 2.437 14.748 1.00 97.06 83 THR A N 1
ATOM 665 C CA . THR A 1 83 ? -14.991 2.003 15.888 1.00 97.06 83 THR A CA 1
ATOM 666 C C . THR A 1 83 ? -14.452 0.701 16.478 1.00 97.06 83 THR A C 1
ATOM 668 O O . THR A 1 83 ? -14.345 0.568 17.694 1.00 97.06 83 THR A O 1
ATOM 671 N N . TRP A 1 84 ? -14.078 -0.256 15.629 1.00 96.56 84 TRP A N 1
ATOM 672 C CA . TRP A 1 84 ? -13.577 -1.560 16.049 1.00 96.56 84 TRP A CA 1
ATOM 673 C C . TRP A 1 84 ? -12.267 -1.456 16.836 1.00 96.56 84 TRP A C 1
ATOM 675 O O . TRP A 1 84 ? -12.178 -2.042 17.916 1.00 96.56 84 TRP A O 1
ATOM 685 N N . VAL A 1 85 ? -11.288 -0.674 16.369 1.00 95.25 85 VAL A N 1
ATOM 686 C CA . VAL A 1 85 ? -9.972 -0.556 17.024 1.00 95.25 85 VAL A CA 1
ATOM 687 C C . VAL A 1 85 ? -10.083 0.013 18.445 1.00 95.25 85 VAL A C 1
ATOM 689 O O . VAL A 1 85 ? -9.398 -0.455 19.351 1.00 95.25 85 VAL A O 1
ATOM 692 N N . GLN A 1 86 ? -11.037 0.923 18.680 1.00 93.81 86 GLN A N 1
ATOM 693 C CA . GLN A 1 86 ? -11.334 1.489 20.006 1.00 93.81 86 GLN A CA 1
ATOM 694 C C . GLN A 1 86 ? -11.856 0.434 20.999 1.00 93.81 86 GLN A C 1
ATOM 696 O O . GLN A 1 86 ? -11.783 0.623 22.210 1.00 93.81 86 GLN A O 1
ATOM 701 N N . THR A 1 87 ? -12.388 -0.688 20.506 1.00 94.50 87 THR A N 1
ATOM 702 C CA . THR A 1 87 ? -12.910 -1.784 21.344 1.00 94.50 87 THR A CA 1
ATOM 703 C C . THR A 1 87 ? -11.880 -2.873 21.644 1.00 94.50 87 THR A C 1
ATOM 705 O O . THR A 1 87 ? -12.172 -3.783 22.417 1.00 94.50 87 THR A O 1
ATOM 708 N N . GLN A 1 88 ? -10.675 -2.796 21.067 1.00 92.81 88 GLN A N 1
ATOM 709 C CA . GLN A 1 88 ? -9.663 -3.853 21.188 1.00 92.81 88 GLN A CA 1
ATOM 710 C C . GLN A 1 88 ? -8.815 -3.770 22.468 1.00 92.81 88 GLN A C 1
ATOM 712 O O . GLN A 1 88 ? -8.026 -4.675 22.734 1.00 92.81 88 GLN A O 1
ATOM 717 N N . GLY A 1 89 ? -8.985 -2.718 23.277 1.00 91.00 89 GLY A N 1
ATOM 718 C CA . GLY A 1 89 ? -8.235 -2.536 24.524 1.00 91.00 89 GLY A CA 1
ATOM 719 C C . GLY A 1 89 ? -6.778 -2.105 24.322 1.00 91.00 89 GLY A C 1
ATOM 720 O O . GLY A 1 89 ? -5.947 -2.373 25.183 1.00 91.00 89 GLY A O 1
ATOM 721 N N . TYR A 1 90 ? -6.461 -1.470 23.189 1.00 90.69 90 TYR A N 1
ATOM 722 C CA . TYR A 1 90 ? -5.166 -0.824 22.969 1.00 90.69 90 TYR A CA 1
ATOM 723 C C . TYR A 1 90 ? -5.074 0.513 23.713 1.00 90.69 90 TYR A C 1
ATOM 725 O O . TYR A 1 90 ? -6.086 1.155 23.994 1.00 90.69 90 TYR A O 1
ATOM 733 N N . GLU A 1 91 ? -3.846 0.960 23.979 1.00 93.44 91 GLU A N 1
ATOM 734 C CA . GLU A 1 91 ? -3.580 2.312 24.472 1.00 93.44 91 GLU A CA 1
ATOM 735 C C . GLU A 1 91 ? -4.129 3.371 23.508 1.00 93.44 91 GLU A C 1
ATOM 737 O O . GLU A 1 91 ? -3.977 3.261 22.288 1.00 93.44 91 GLU A O 1
ATOM 742 N N . GLN A 1 92 ? -4.704 4.449 24.046 1.00 92.44 92 GLN A N 1
ATOM 743 C CA . GLN A 1 92 ? -5.327 5.495 23.223 1.00 92.44 92 GLN A CA 1
ATOM 744 C C . GLN A 1 92 ? -4.335 6.168 22.265 1.00 92.44 92 GLN A C 1
ATOM 746 O O . GLN A 1 92 ? -4.721 6.597 21.178 1.00 92.44 92 GLN A O 1
ATOM 751 N N . SER A 1 93 ? -3.056 6.248 22.641 1.00 93.25 93 SER A N 1
ATOM 752 C CA . SER A 1 93 ? -1.989 6.740 21.765 1.00 93.25 93 SER A CA 1
ATOM 753 C C . SER A 1 93 ? -1.726 5.802 20.585 1.00 93.25 93 SER A C 1
ATOM 755 O O . SER A 1 93 ? -1.543 6.285 19.471 1.00 93.25 93 SER A O 1
ATOM 757 N N . ALA A 1 94 ? -1.765 4.484 20.801 1.00 91.00 94 ALA A N 1
ATOM 758 C CA . ALA A 1 94 ? -1.600 3.486 19.746 1.00 91.00 94 ALA A CA 1
ATOM 759 C C . ALA A 1 94 ? -2.794 3.498 18.780 1.00 91.00 94 ALA A C 1
ATOM 761 O O . ALA A 1 94 ? -2.602 3.467 17.565 1.00 91.00 94 ALA A O 1
ATOM 762 N N . VAL A 1 95 ? -4.018 3.636 19.304 1.00 93.94 95 VAL A N 1
ATOM 763 C CA . VAL A 1 95 ? -5.219 3.821 18.474 1.00 93.94 95 VAL A CA 1
ATOM 764 C C . VAL A 1 95 ? -5.105 5.091 17.630 1.00 93.94 95 VAL A C 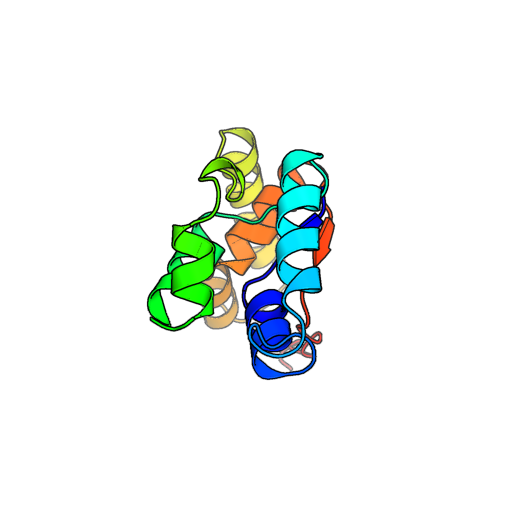1
ATOM 766 O O . VAL A 1 95 ? -5.316 5.047 16.420 1.00 93.94 95 VAL A O 1
ATOM 769 N N . ALA A 1 96 ? -4.745 6.221 18.244 1.00 94.38 96 ALA A N 1
ATOM 770 C CA . ALA A 1 96 ? -4.598 7.488 17.532 1.00 94.38 96 ALA A CA 1
ATOM 771 C C . ALA A 1 96 ? -3.513 7.425 16.445 1.00 94.38 96 ALA A C 1
ATOM 773 O O . ALA A 1 96 ? -3.718 7.956 15.356 1.00 94.38 96 ALA A O 1
ATOM 774 N N . GLN A 1 97 ? -2.393 6.750 16.721 1.00 93.81 97 GLN A N 1
ATOM 775 C CA . GLN A 1 97 ? -1.331 6.532 15.742 1.00 93.81 97 GLN A CA 1
ATOM 776 C C . GLN A 1 97 ? -1.837 5.709 14.555 1.00 93.81 97 GLN A C 1
ATOM 778 O O . GLN A 1 97 ? -1.695 6.159 13.420 1.00 93.81 97 GLN A O 1
ATOM 783 N N . PHE A 1 98 ? -2.476 4.562 14.801 1.00 93.94 98 PHE A N 1
ATOM 784 C CA . PHE A 1 98 ? -3.020 3.715 13.736 1.00 93.94 98 PHE A CA 1
ATOM 785 C C . PHE A 1 98 ? -3.985 4.489 12.827 1.00 93.94 98 PHE A C 1
ATOM 787 O O . PHE A 1 98 ? -3.860 4.448 11.610 1.00 93.94 98 PHE A O 1
ATOM 794 N N . LEU A 1 99 ? -4.891 5.283 13.403 1.00 95.31 99 LEU A N 1
ATOM 795 C CA . LEU A 1 99 ? -5.865 6.074 12.637 1.00 95.31 99 LEU A CA 1
ATOM 796 C C . LEU A 1 99 ? -5.256 7.236 11.830 1.00 95.31 99 LEU A C 1
ATOM 798 O O . LEU A 1 99 ? -5.984 7.915 11.106 1.00 95.31 99 LEU A O 1
ATOM 802 N N . SER A 1 100 ? -3.952 7.490 11.961 1.00 93.06 100 SER A N 1
ATOM 803 C CA . SER A 1 100 ? -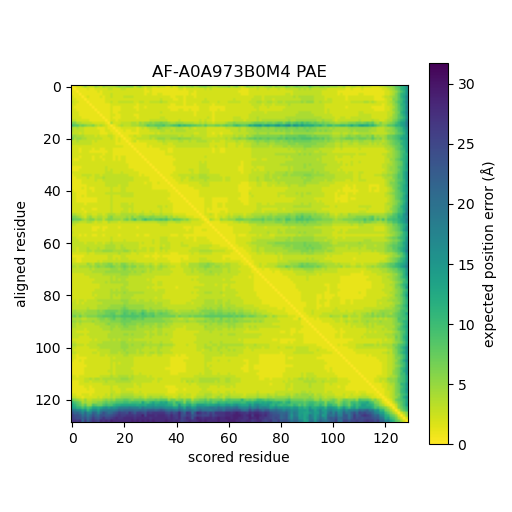3.242 8.575 11.272 1.00 93.06 100 SER A CA 1
ATOM 804 C C . SER A 1 100 ? -2.331 8.117 10.130 1.00 93.06 100 SER A C 1
ATOM 806 O O . SER A 1 100 ? -1.825 8.967 9.398 1.00 93.06 100 SER A O 1
ATOM 808 N N . VAL A 1 101 ? -2.115 6.807 9.975 1.00 93.12 101 VAL A N 1
ATOM 809 C CA . VAL A 1 101 ? -1.156 6.240 9.011 1.00 93.12 101 VAL A CA 1
ATOM 810 C C . VAL A 1 101 ? -1.847 5.585 7.812 1.00 93.12 101 VAL A C 1
ATOM 812 O O . VAL A 1 101 ? -3.064 5.383 7.810 1.00 93.12 101 VAL A O 1
ATOM 815 N N . ALA A 1 102 ? -1.071 5.272 6.771 1.00 93.88 102 ALA A N 1
ATOM 816 C CA . ALA A 1 102 ? -1.570 4.692 5.525 1.00 93.88 102 ALA A CA 1
ATOM 817 C C . ALA A 1 102 ? -2.262 3.333 5.734 1.00 93.88 102 ALA A C 1
ATOM 819 O O . ALA A 1 102 ? -3.279 3.068 5.089 1.00 93.88 102 ALA A O 1
ATOM 820 N N . ASP A 1 103 ? -1.789 2.524 6.684 1.00 93.62 103 ASP A N 1
ATOM 821 C CA . ASP A 1 103 ? -2.306 1.179 6.977 1.00 93.62 103 ASP A CA 1
ATOM 822 C C . ASP A 1 103 ? -3.799 1.188 7.295 1.00 93.62 103 ASP A C 1
ATOM 824 O O . ASP A 1 103 ? -4.543 0.299 6.879 1.00 93.62 103 ASP A O 1
ATOM 828 N N . TYR A 1 104 ? -4.275 2.227 7.985 1.00 96.00 104 TYR A N 1
ATOM 829 C CA . TYR A 1 104 ? -5.693 2.387 8.287 1.00 96.00 104 TYR A CA 1
ATOM 830 C C . TYR A 1 104 ? -6.540 2.478 7.011 1.00 96.00 104 TYR A C 1
ATOM 832 O O . TYR A 1 104 ? -7.574 1.811 6.898 1.00 96.00 104 TYR A O 1
ATOM 840 N N . PHE A 1 105 ? -6.073 3.228 6.014 1.00 96.94 105 PHE A N 1
ATOM 841 C CA . PHE A 1 105 ? -6.742 3.350 4.719 1.00 96.94 105 PHE A CA 1
ATOM 842 C C . PHE A 1 105 ? -6.565 2.107 3.851 1.00 96.94 105 PHE A C 1
ATOM 844 O O . PHE A 1 105 ? -7.500 1.704 3.153 1.00 96.94 105 PHE A O 1
ATOM 851 N N . LEU A 1 106 ? -5.402 1.461 3.930 1.00 96.81 106 LEU A N 1
ATOM 852 C CA . LEU A 1 106 ? -5.109 0.218 3.225 1.00 96.81 106 LEU A CA 1
ATOM 853 C C . LEU A 1 106 ? -6.042 -0.913 3.684 1.00 96.81 106 LEU A C 1
ATOM 855 O O . LEU A 1 106 ? -6.679 -1.571 2.856 1.00 96.81 106 LEU A O 1
ATOM 859 N N . VAL A 1 107 ? -6.198 -1.089 5.000 1.00 96.75 107 VAL A N 1
ATOM 860 C CA . VAL A 1 107 ? -7.102 -2.086 5.595 1.00 96.75 107 VAL A CA 1
ATOM 861 C C . VAL A 1 107 ? -8.563 -1.751 5.296 1.00 96.75 107 VAL A C 1
ATOM 863 O O . VAL A 1 107 ? -9.329 -2.652 4.952 1.00 96.75 107 VAL A O 1
ATOM 866 N N . ALA A 1 108 ? -8.961 -0.477 5.363 1.00 97.75 108 ALA A N 1
ATOM 867 C CA . ALA A 1 108 ? -10.327 -0.071 5.031 1.00 97.75 108 ALA A CA 1
ATOM 868 C C . ALA A 1 108 ? -10.681 -0.320 3.565 1.00 97.75 108 ALA A C 1
ATOM 870 O O . ALA A 1 108 ? -11.748 -0.865 3.277 1.00 97.75 108 ALA A O 1
ATOM 871 N N . SER A 1 109 ? -9.769 -0.003 2.649 1.00 97.81 109 SER A N 1
ATOM 872 C CA . SER A 1 109 ? -9.947 -0.271 1.221 1.00 97.81 109 SER A CA 1
ATOM 873 C C . SER A 1 109 ? -10.017 -1.769 0.936 1.00 97.81 109 SER A C 1
ATOM 875 O O . SER A 1 109 ? -10.847 -2.220 0.144 1.00 97.81 109 SER A O 1
ATOM 877 N N . ALA A 1 110 ? -9.200 -2.569 1.629 1.00 97.50 110 ALA A N 1
ATOM 878 C CA . ALA A 1 110 ? -9.251 -4.019 1.511 1.00 97.50 110 ALA A CA 1
ATOM 879 C C . ALA A 1 110 ? -10.559 -4.612 2.044 1.00 97.50 110 ALA A C 1
ATOM 881 O O . ALA A 1 110 ? -11.142 -5.480 1.392 1.00 97.50 110 ALA A O 1
ATOM 882 N N . HIS A 1 111 ? -11.043 -4.120 3.185 1.00 98.00 111 HIS A N 1
ATOM 883 C CA . HIS A 1 111 ? -12.321 -4.526 3.761 1.00 98.00 111 HIS A CA 1
ATOM 884 C C . HIS A 1 111 ? -13.497 -4.180 2.834 1.00 98.00 111 HIS A C 1
ATOM 886 O O . HIS A 1 111 ? -14.320 -5.049 2.554 1.00 98.00 111 HIS A O 1
ATOM 892 N N . ALA A 1 112 ? -13.542 -2.951 2.306 1.00 97.50 112 ALA A N 1
ATOM 893 C CA . ALA A 1 112 ? -14.603 -2.490 1.409 1.00 97.50 112 ALA A CA 1
ATOM 894 C C . ALA A 1 112 ? -14.649 -3.281 0.090 1.00 97.50 112 ALA A C 1
ATOM 896 O O . ALA A 1 112 ? -15.712 -3.723 -0.343 1.00 97.50 112 ALA A O 1
ATOM 897 N N . GLY A 1 113 ? -13.491 -3.482 -0.547 1.00 95.38 113 GLY A N 1
ATOM 898 C CA . GLY A 1 113 ? -13.385 -4.121 -1.862 1.00 95.38 113 GLY A CA 1
ATOM 899 C C . GLY A 1 113 ? -13.217 -5.644 -1.839 1.00 95.38 113 GLY A C 1
ATOM 900 O O . GLY A 1 113 ? -13.076 -6.260 -2.900 1.00 95.38 113 GLY A O 1
ATOM 901 N N . GLY A 1 114 ? -13.159 -6.272 -0.660 1.00 96.56 114 GLY A N 1
ATOM 902 C CA .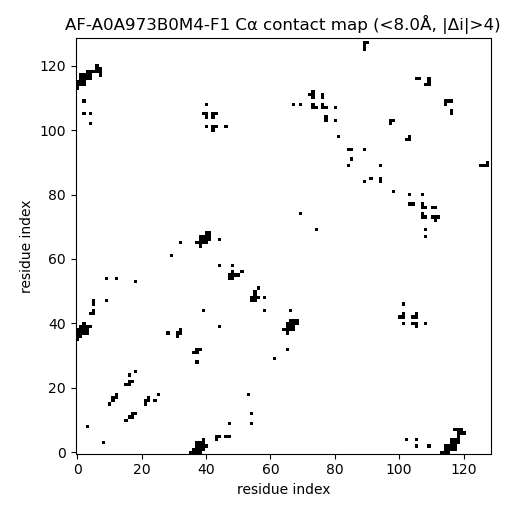 GLY A 1 114 ? -12.819 -7.694 -0.525 1.00 96.56 114 GLY A CA 1
ATOM 903 C C . GLY A 1 114 ? -11.432 -8.019 -1.094 1.00 96.56 114 GLY A C 1
ATOM 904 O O . GLY A 1 114 ? -11.255 -9.006 -1.813 1.00 96.56 114 GLY A O 1
ATOM 905 N N . HIS A 1 115 ? -10.455 -7.142 -0.865 1.00 97.31 115 HIS A N 1
ATOM 906 C CA . HIS A 1 115 ? -9.081 -7.297 -1.343 1.00 97.31 115 HIS A CA 1
ATOM 907 C C . HIS A 1 115 ? -8.184 -7.936 -0.279 1.00 97.31 115 HIS A C 1
ATOM 909 O O . HIS A 1 115 ? -8.543 -8.047 0.891 1.00 97.31 115 HIS A O 1
ATOM 915 N N . SER A 1 116 ? -7.000 -8.381 -0.692 1.00 97.62 116 SER A N 1
ATOM 916 C CA . SER A 1 116 ? -5.980 -8.908 0.217 1.00 97.62 116 SER A CA 1
ATOM 917 C C . SER A 1 116 ? -4.851 -7.896 0.364 1.00 97.62 116 SER A C 1
ATOM 919 O O . SER A 1 116 ? -4.331 -7.422 -0.641 1.00 97.62 116 SER A O 1
ATOM 921 N N . VAL A 1 117 ? -4.465 -7.578 1.598 1.00 97.12 117 VAL A N 1
ATOM 922 C CA . VAL A 1 117 ? -3.315 -6.705 1.874 1.00 97.12 117 VAL A CA 1
ATOM 923 C C . VAL A 1 117 ? -2.021 -7.511 1.763 1.00 97.12 117 VAL A C 1
ATOM 925 O O . VAL A 1 117 ? -1.956 -8.654 2.220 1.00 97.12 117 VAL A O 1
ATOM 928 N N . VAL A 1 118 ? -1.000 -6.921 1.146 1.00 96.38 118 VAL A N 1
ATOM 929 C CA . VAL A 1 118 ? 0.364 -7.452 1.071 1.00 96.38 118 VAL A CA 1
ATOM 930 C C . VAL A 1 118 ? 1.278 -6.490 1.820 1.00 96.38 118 VAL A C 1
ATOM 932 O O . VAL A 1 118 ? 1.552 -5.403 1.322 1.00 96.38 118 VAL A O 1
ATOM 935 N N . SER A 1 119 ? 1.742 -6.920 2.990 1.00 94.38 119 SER A N 1
ATOM 936 C CA . SER A 1 119 ? 2.618 -6.167 3.894 1.00 94.38 119 SER A CA 1
ATOM 937 C C . SER A 1 119 ? 3.726 -7.088 4.421 1.00 94.38 119 SER A C 1
ATOM 939 O O . SER A 1 119 ? 3.589 -8.320 4.368 1.00 94.38 119 SER A O 1
ATOM 941 N N . LEU A 1 120 ? 4.838 -6.514 4.876 1.00 91.56 120 LEU A N 1
ATOM 942 C CA . LEU A 1 120 ? 5.948 -7.228 5.518 1.00 91.56 120 LEU A CA 1
ATOM 943 C C . LEU A 1 120 ? 6.002 -6.986 7.032 1.00 91.56 120 LEU A C 1
ATOM 945 O O . LEU A 1 120 ? 6.912 -7.496 7.697 1.00 91.56 120 LEU A O 1
ATOM 949 N N . GLU A 1 121 ? 5.024 -6.273 7.586 1.00 84.81 121 GLU A N 1
ATOM 950 C CA . GLU A 1 121 ? 4.908 -6.065 9.019 1.00 84.81 121 GLU A CA 1
ATOM 951 C C . GLU A 1 121 ? 4.741 -7.385 9.785 1.00 84.81 121 GLU A C 1
ATOM 953 O O . GLU A 1 121 ? 3.998 -8.298 9.409 1.00 84.81 121 GLU A O 1
ATOM 958 N N . ILE A 1 122 ? 5.441 -7.482 10.915 1.00 79.19 122 ILE A N 1
ATOM 959 C CA . ILE A 1 122 ? 5.339 -8.616 11.831 1.00 79.19 122 ILE A CA 1
ATOM 960 C C . ILE A 1 122 ? 4.454 -8.183 13.002 1.00 79.19 122 ILE A C 1
ATOM 962 O O . ILE A 1 122 ? 4.738 -7.147 13.610 1.00 79.19 122 ILE A O 1
ATOM 966 N N . PRO A 1 123 ? 3.427 -8.972 13.383 1.00 72.00 123 PRO A N 1
ATOM 967 C CA . PRO A 1 123 ? 2.585 -8.652 14.524 1.00 72.00 123 PRO A CA 1
ATOM 968 C C . PRO A 1 123 ? 3.428 -8.401 15.772 1.00 72.00 123 PRO A C 1
ATOM 970 O O . PRO A 1 123 ? 4.128 -9.287 16.268 1.00 72.00 123 PRO A O 1
ATOM 973 N N . SER A 1 124 ? 3.344 -7.185 16.298 1.00 65.38 124 SER A N 1
ATOM 974 C CA . SER A 1 124 ? 3.912 -6.868 17.601 1.00 65.38 124 SER A CA 1
ATOM 975 C C . SER A 1 124 ? 2.977 -7.418 18.676 1.00 65.38 124 SER A C 1
ATOM 977 O O . SER A 1 124 ? 1.763 -7.228 18.593 1.00 65.38 124 SER A O 1
ATOM 979 N N . ALA A 1 125 ? 3.512 -8.078 19.707 1.00 57.38 125 ALA A N 1
ATOM 980 C CA . ALA A 1 125 ? 2.740 -8.519 20.872 1.00 57.38 125 ALA A CA 1
ATOM 981 C C . ALA A 1 125 ? 2.351 -7.319 21.762 1.00 57.38 125 ALA A C 1
ATOM 983 O O . ALA A 1 125 ? 2.690 -7.256 22.935 1.00 57.38 125 ALA A O 1
ATOM 984 N N . GLY A 1 126 ? 1.673 -6.324 21.196 1.00 52.50 126 GLY A N 1
ATOM 985 C CA . GLY A 1 126 ? 1.180 -5.145 21.898 1.00 52.50 126 GLY A CA 1
ATOM 986 C C . GLY A 1 126 ? -0.157 -5.418 22.576 1.00 52.50 126 GLY A C 1
ATOM 987 O O . GLY A 1 126 ? -1.138 -4.746 22.279 1.00 52.50 126 GLY A O 1
ATOM 988 N N . ARG A 1 127 ? -0.233 -6.417 23.460 1.00 51.12 127 ARG A N 1
ATOM 989 C CA . ARG A 1 127 ? -1.199 -6.351 24.563 1.00 51.12 127 ARG A CA 1
ATOM 990 C C . ARG A 1 127 ? -0.427 -5.756 25.724 1.00 51.12 127 ARG A C 1
ATOM 992 O O . ARG A 1 127 ? 0.444 -6.432 26.258 1.00 51.12 127 ARG A O 1
ATOM 999 N N . GLY A 1 128 ? -0.691 -4.489 26.034 1.00 45.53 128 GLY A N 1
ATOM 1000 C CA . GLY A 1 128 ? -0.199 -3.897 27.271 1.00 45.53 128 GLY A CA 1
ATOM 1001 C C . GLY A 1 128 ? -0.623 -4.785 28.440 1.00 45.53 128 GLY A C 1
ATOM 1002 O O . GLY A 1 128 ? -1.800 -5.133 28.553 1.00 45.53 128 GLY A O 1
ATOM 1003 N N . GLU A 1 129 ? 0.358 -5.216 29.226 1.00 33.31 129 GLU A N 1
ATOM 1004 C CA . GLU A 1 129 ? 0.147 -5.569 30.630 1.00 33.31 129 GLU A CA 1
ATOM 1005 C C . GLU A 1 129 ? 0.014 -4.288 31.457 1.00 33.31 129 GLU A C 1
ATOM 1007 O O . GLU A 1 129 ? 0.745 -3.315 31.148 1.00 33.31 129 GLU A O 1
#

Solvent-accessible surface area (backbone atoms only — not comparable to full-atom values): 7271 Å² total; per-residue (Å²): 74,37,33,49,36,51,65,39,55,54,47,35,42,77,62,85,40,27,65,93,81,31,50,66,59,60,54,47,49,53,54,33,30,79,69,63,45,36,37,31,36,52,53,34,52,55,56,44,48,71,67,73,44,74,65,27,51,52,58,69,72,45,66,70,81,40,35,47,76,86,42,75,58,25,53,51,30,39,54,53,51,60,55,49,55,72,70,68,76,60,57,71,67,59,51,55,51,48,75,71,43,44,64,45,56,46,53,14,43,22,65,52,68,68,33,44,79,44,69,72,83,72,88,72,86,76,69,82,127

Nearest PDB structures (foldseek):
  7x8u-assembly1_A  TM=2.130E-01  e=9.781E+00  Solanum lycopersicum

Secondary structure (DSSP, 8-state):
-EEEPHHHHHHHHHTT--TTT-HHHHHHHHHHHHTTSEEEEHHHHHHHHHT-SHHHHHHHTS-GGGEE---HHHHHHHHHHHHHHHTTT--HHHHHHHTTSHHHHHHHHHHHHT-EEE--PPPP-----

pLDDT: mean 92.82, std 10.09, range [33.31, 98.12]

Mean predicted aligned error: 4.01 Å

Foldseek 3Di:
DEAEALQNLVCCCVDVCPCVPHVVVLVVQLVCVVVVNAAHAVLSLVVVCVVVDPSVVSSVVHDPSSHDDCDPLLVVLLVVVLVVVVVPQADPVVSVVCNVHRVSSRVSVCVSVVYHYDDPDDDDPPPDD

Radius of gyration: 15.62 Å; Cα contacts (8 Å, |Δi|>4): 149; chains: 1; bounding box: 38×21×47 Å

Sequence (129 aa):
MYLLDSDALITAKNSYYRFETVPGFWEWLRRGHESGVVGSVRQVRDEILGGADELATWITDLDQSFFLDDTDDVVESLRLIATWVQTQGYEQSAVAQFLSVADYFLVASAHAGGHSVVSLEIPSAGRGE